Protein AF-A0A0L9TDH8-F1 (afdb_monomer_lite)

Foldseek 3Di:
DDDPDDDDDDDDDDDDDPPDDDPDPPDDPDPVVNVVVVVVVVVVVPPDPDDDDPPDPVNVVVVVVVVVVVVVVVVVVVVVVVVVVVVVVVVVVVVVVD

pLDDT: mean 79.01, std 16.63, range [39.28, 98.62]

Radius of gyration: 33.0 Å; chains: 1; bounding box: 77×26×92 Å

Structure (mmCIF, N/CA/C/O backbone):
data_AF-A0A0L9TDH8-F1
#
_entry.id   AF-A0A0L9TDH8-F1
#
loop_
_atom_site.group_PDB
_atom_site.id
_atom_site.type_symbol
_atom_site.label_atom_id
_atom_site.label_alt_id
_atom_site.label_comp_id
_atom_site.label_asym_id
_atom_site.label_entity_id
_atom_site.label_seq_id
_atom_site.pdbx_PDB_ins_code
_atom_site.Cartn_x
_atom_site.Cartn_y
_atom_site.Cartn_z
_atom_site.occupancy
_atom_site.B_iso_or_equiv
_atom_site.auth_seq_id
_atom_site.auth_comp_id
_atom_site.auth_asym_id
_atom_site.auth_atom_id
_atom_site.pdbx_PDB_model_num
ATOM 1 N N . MET A 1 1 ? 25.870 15.016 -52.042 1.00 39.28 1 MET A N 1
ATOM 2 C CA . MET A 1 1 ? 26.023 14.957 -50.570 1.00 39.28 1 MET A CA 1
ATOM 3 C C . MET A 1 1 ? 27.401 14.381 -50.275 1.00 39.28 1 MET A C 1
ATOM 5 O O . MET A 1 1 ? 27.656 13.263 -50.689 1.00 39.28 1 MET A O 1
ATOM 9 N N . SER A 1 2 ? 28.314 15.158 -49.684 1.00 45.62 2 SER A N 1
ATOM 10 C CA . SER A 1 2 ? 29.704 14.737 -49.432 1.00 45.62 2 SER A CA 1
ATOM 11 C C . SER A 1 2 ? 29.871 14.381 -47.953 1.00 45.62 2 SER A C 1
ATOM 13 O O . SER A 1 2 ? 29.765 15.253 -47.089 1.00 45.62 2 SER A O 1
ATOM 15 N N . SER A 1 3 ? 30.060 13.099 -47.644 1.00 54.97 3 SER A N 1
ATOM 16 C CA . SER A 1 3 ? 30.313 12.618 -46.285 1.00 54.97 3 SER A CA 1
ATOM 17 C C . SER A 1 3 ? 31.793 12.799 -45.935 1.00 54.97 3 SER A C 1
ATOM 19 O O . SER A 1 3 ? 32.653 12.080 -46.440 1.00 54.97 3 SER A O 1
ATOM 21 N N . ARG A 1 4 ? 32.096 13.750 -45.044 1.00 65.38 4 ARG A N 1
ATOM 22 C CA . ARG A 1 4 ? 33.413 13.892 -44.401 1.00 65.38 4 ARG A CA 1
ATOM 23 C C . ARG A 1 4 ? 33.643 12.732 -43.430 1.00 65.38 4 ARG A C 1
ATOM 25 O O . ARG A 1 4 ? 33.290 12.832 -42.258 1.00 65.38 4 ARG A O 1
ATOM 32 N N . ILE A 1 5 ? 34.231 11.641 -43.906 1.00 67.12 5 ILE A N 1
ATOM 33 C CA . ILE A 1 5 ? 34.713 10.559 -43.041 1.00 67.12 5 ILE A CA 1
ATOM 34 C C . ILE A 1 5 ? 36.125 10.937 -42.584 1.00 67.12 5 ILE A C 1
ATOM 36 O O . ILE A 1 5 ? 37.019 11.120 -43.408 1.00 67.12 5 ILE A O 1
ATOM 40 N N . ARG A 1 6 ? 36.326 11.103 -41.271 1.00 70.12 6 ARG A N 1
ATOM 41 C CA . ARG A 1 6 ? 37.674 11.236 -40.698 1.00 70.12 6 ARG A CA 1
ATOM 42 C C . ARG A 1 6 ? 38.344 9.859 -40.725 1.00 70.12 6 ARG A C 1
ATOM 44 O O . ARG A 1 6 ? 37.725 8.913 -40.238 1.00 70.12 6 ARG A O 1
ATOM 51 N N . PRO A 1 7 ? 39.566 9.722 -41.261 1.00 70.38 7 PRO A N 1
ATOM 52 C CA . PRO A 1 7 ? 40.260 8.444 -41.260 1.00 70.38 7 PRO A CA 1
ATOM 53 C C . PRO A 1 7 ? 40.582 8.024 -39.823 1.00 70.38 7 PRO A C 1
ATOM 55 O O . PRO A 1 7 ? 41.108 8.807 -39.030 1.00 70.38 7 PRO A O 1
ATOM 58 N N . LEU A 1 8 ? 40.238 6.781 -39.492 1.00 70.12 8 LEU A N 1
ATOM 59 C CA . LEU A 1 8 ? 40.630 6.140 -38.245 1.00 70.12 8 LEU A CA 1
ATOM 60 C C . LEU A 1 8 ? 42.097 5.713 -38.385 1.00 70.12 8 LEU A C 1
ATOM 62 O O . LEU A 1 8 ? 42.408 4.840 -39.191 1.00 70.12 8 LEU A O 1
ATOM 66 N N . VAL A 1 9 ? 42.997 6.343 -37.631 1.00 75.12 9 VAL A N 1
ATOM 67 C CA . VAL A 1 9 ? 44.414 5.957 -37.581 1.00 75.12 9 VAL A CA 1
ATOM 68 C C . VAL A 1 9 ? 44.621 5.073 -36.355 1.00 75.12 9 VAL A C 1
ATOM 70 O O . VAL A 1 9 ? 44.442 5.529 -35.229 1.00 75.12 9 VAL A O 1
ATOM 73 N N . GLY A 1 10 ? 44.980 3.810 -36.577 1.00 65.00 10 GLY A N 1
ATOM 74 C CA . GLY A 1 10 ? 45.460 2.896 -35.539 1.00 65.00 10 GLY A CA 1
ATOM 75 C C . GLY A 1 10 ? 46.956 2.640 -35.712 1.00 65.00 10 GLY A C 1
ATOM 76 O O . GLY A 1 10 ? 47.451 2.622 -36.838 1.00 65.00 10 GLY A O 1
ATOM 77 N N . SER A 1 11 ? 47.683 2.453 -34.613 1.00 71.62 11 SER A N 1
ATOM 78 C CA . SER A 1 11 ? 49.077 2.001 -34.632 1.00 71.62 11 SER A CA 1
ATOM 79 C C . SER A 1 11 ? 49.152 0.508 -34.311 1.00 71.62 11 SER A C 1
ATOM 81 O O . SER A 1 11 ? 48.429 0.007 -33.451 1.00 71.62 11 SER A O 1
ATOM 83 N N . PHE A 1 12 ? 50.039 -0.211 -35.000 1.00 65.50 12 PHE A N 1
ATOM 84 C CA . PHE A 1 12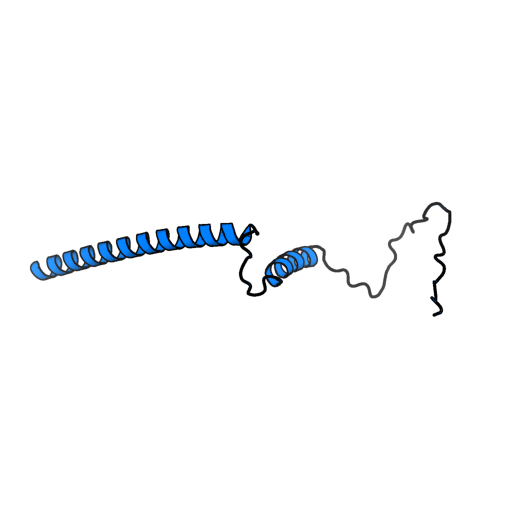 ? 50.377 -1.592 -34.665 1.00 65.50 12 PHE A CA 1
ATOM 85 C C . PHE A 1 12 ? 51.596 -1.592 -33.740 1.00 65.50 12 PHE A C 1
ATOM 87 O O . PHE A 1 12 ? 52.652 -1.074 -34.100 1.00 65.50 12 PHE A O 1
ATOM 94 N N . GLY A 1 13 ? 51.444 -2.147 -32.541 1.00 73.19 13 GLY A N 1
ATOM 95 C CA . GLY A 1 13 ? 52.505 -2.249 -31.542 1.00 73.19 13 GLY A CA 1
ATOM 96 C C . GLY A 1 13 ? 51.963 -2.711 -30.191 1.00 73.19 13 GLY A C 1
ATOM 97 O O . GLY A 1 13 ? 50.759 -2.647 -29.945 1.00 73.19 13 GLY A O 1
ATOM 98 N N . ILE A 1 14 ? 52.848 -3.185 -29.312 1.00 70.50 14 ILE A N 1
ATOM 99 C CA . ILE A 1 14 ? 52.487 -3.475 -27.918 1.00 70.50 14 ILE A CA 1
ATOM 100 C C . ILE A 1 14 ? 52.153 -2.133 -27.248 1.00 70.50 14 ILE A C 1
ATOM 102 O O . ILE A 1 14 ? 52.973 -1.215 -27.333 1.00 70.50 14 ILE A O 1
ATOM 106 N N . PRO A 1 15 ? 50.985 -1.984 -26.597 1.00 63.31 15 PRO A N 1
ATOM 107 C CA . PRO A 1 15 ? 50.660 -0.767 -25.868 1.00 63.31 15 PRO A CA 1
ATOM 108 C C . PRO A 1 15 ? 51.728 -0.501 -24.801 1.00 63.31 15 PRO A C 1
ATOM 110 O O . PRO A 1 15 ? 51.856 -1.250 -23.833 1.00 63.31 15 PRO A O 1
ATOM 113 N N . VAL A 1 16 ? 52.518 0.557 -24.984 1.00 66.31 16 VAL A N 1
ATOM 114 C CA . VAL A 1 16 ? 53.460 1.011 -23.960 1.00 66.31 16 VAL A CA 1
ATOM 115 C C . VAL A 1 16 ? 52.663 1.841 -22.967 1.00 66.31 16 VAL A C 1
ATOM 117 O O . VAL A 1 16 ? 52.352 3.007 -23.213 1.00 66.31 16 VAL A O 1
ATOM 120 N N . PHE A 1 17 ? 52.285 1.221 -21.854 1.00 64.88 17 PHE A N 1
ATOM 121 C CA . PHE A 1 17 ? 51.693 1.946 -20.741 1.00 64.88 17 PHE A CA 1
ATOM 122 C C . PHE A 1 17 ? 52.811 2.671 -19.988 1.00 64.88 17 PHE A C 1
ATOM 124 O O . PHE A 1 17 ? 53.801 2.036 -19.620 1.00 64.88 17 PHE A O 1
ATOM 131 N N . PRO A 1 18 ? 52.700 3.987 -19.757 1.00 67.44 18 PRO A N 1
ATOM 132 C CA . PRO A 1 18 ? 53.676 4.682 -18.936 1.00 67.44 18 PRO A CA 1
ATOM 133 C C . PRO A 1 18 ? 53.658 4.088 -17.518 1.00 67.44 18 PRO A C 1
ATOM 135 O O . PRO A 1 18 ? 52.603 3.998 -16.894 1.00 67.44 18 PRO A O 1
ATOM 138 N N . GLU A 1 19 ? 54.827 3.703 -16.996 1.00 61.31 19 GLU A N 1
ATOM 139 C CA . GLU A 1 19 ? 54.998 3.195 -15.617 1.00 61.31 19 GLU A CA 1
ATOM 140 C C . GLU A 1 19 ? 54.465 4.176 -14.563 1.00 61.31 19 GLU A C 1
ATOM 142 O O . GLU A 1 19 ? 54.005 3.791 -13.488 1.00 61.31 19 GLU A O 1
ATOM 147 N N . LYS A 1 20 ? 54.515 5.473 -14.881 1.00 67.62 20 LYS A N 1
ATOM 148 C CA . LYS A 1 20 ? 53.979 6.540 -14.045 1.00 67.62 20 LYS A CA 1
ATOM 149 C C . LYS A 1 20 ? 52.568 6.868 -14.507 1.00 67.62 20 LYS A C 1
ATOM 151 O O . LYS A 1 20 ? 52.356 7.216 -15.668 1.00 67.62 20 LYS A O 1
ATOM 156 N N . LYS A 1 21 ? 51.616 6.817 -13.571 1.00 65.56 21 LYS A N 1
ATOM 157 C CA . LYS A 1 21 ? 50.252 7.311 -13.795 1.00 65.56 21 LYS A CA 1
ATOM 158 C C . LYS A 1 21 ? 50.347 8.744 -14.342 1.00 65.56 21 LYS A C 1
ATOM 160 O O . LYS A 1 21 ? 50.987 9.572 -13.688 1.00 65.56 21 LYS A O 1
ATOM 165 N N . PRO A 1 22 ? 49.765 9.050 -15.514 1.00 62.84 22 PRO A N 1
ATOM 166 C CA . PRO A 1 22 ? 49.818 10.401 -16.043 1.00 62.84 22 PRO A CA 1
ATOM 167 C C . PRO A 1 22 ? 49.122 11.340 -15.056 1.00 62.84 22 PRO A C 1
ATOM 169 O O . PRO A 1 22 ? 48.002 11.072 -14.615 1.00 62.84 22 PRO A O 1
ATOM 172 N N . VAL A 1 23 ? 49.790 12.432 -14.686 1.00 63.41 23 VAL A N 1
ATOM 173 C CA . VAL A 1 23 ? 49.162 13.487 -13.892 1.00 63.41 23 VAL A CA 1
ATOM 174 C C . VAL A 1 23 ? 48.328 14.320 -14.852 1.00 63.41 23 VAL A C 1
ATOM 176 O O . VAL A 1 23 ? 48.831 15.203 -15.543 1.00 63.41 23 VAL A O 1
ATOM 179 N N . PHE A 1 24 ? 47.046 13.991 -14.943 1.00 63.22 24 PHE A N 1
ATOM 180 C CA . PHE A 1 24 ? 46.102 14.772 -15.723 1.00 63.22 24 PHE A CA 1
ATOM 181 C C . PHE A 1 24 ? 45.603 15.947 -14.882 1.00 63.22 24 PHE A C 1
ATOM 183 O O . PHE A 1 24 ? 44.711 15.808 -14.044 1.00 63.22 24 PHE A O 1
ATOM 190 N N . TYR A 1 25 ? 46.188 17.119 -15.097 1.00 64.06 25 TYR A N 1
ATOM 191 C CA . TYR A 1 25 ? 45.686 18.350 -14.500 1.00 64.06 25 TYR A CA 1
ATOM 192 C C . TYR A 1 25 ? 44.331 18.704 -15.130 1.00 64.06 25 TYR A C 1
ATOM 194 O O . TYR A 1 25 ? 44.196 18.731 -16.350 1.00 64.06 25 TYR A O 1
ATOM 202 N N . GLY A 1 26 ? 43.316 18.938 -14.293 1.00 60.50 26 GLY A N 1
ATOM 203 C CA . GLY A 1 26 ? 41.948 19.244 -14.733 1.00 60.50 26 GLY A CA 1
ATOM 204 C C . GLY A 1 26 ? 40.989 18.049 -14.809 1.00 60.50 26 GLY A C 1
ATOM 205 O O . GLY A 1 26 ? 39.810 18.250 -15.091 1.00 60.50 26 GLY A O 1
ATOM 206 N N . HIS A 1 27 ? 41.425 16.819 -14.509 1.00 61.03 27 HIS A N 1
ATOM 207 C CA . HIS A 1 27 ? 40.482 15.718 -14.297 1.00 61.03 27 HIS A CA 1
ATOM 208 C C . HIS A 1 27 ? 39.909 15.777 -12.880 1.00 61.03 27 HIS A C 1
ATOM 210 O O . HIS A 1 27 ? 40.606 15.528 -11.897 1.00 61.03 27 HIS A O 1
ATOM 216 N N . HIS A 1 28 ? 38.614 16.085 -12.773 1.00 62.00 28 HIS A N 1
ATOM 217 C CA . HIS A 1 28 ? 37.866 15.806 -11.555 1.00 62.00 28 HIS A CA 1
ATOM 218 C C . HIS A 1 28 ? 37.899 14.298 -11.315 1.00 62.00 28 HIS A C 1
ATOM 220 O O . HIS A 1 28 ? 37.266 13.529 -12.036 1.00 62.00 28 HIS A O 1
ATOM 226 N N . VAL A 1 29 ? 38.659 13.872 -10.306 1.00 62.94 29 VAL A N 1
ATOM 227 C CA . VAL A 1 29 ? 38.542 12.520 -9.765 1.00 62.94 29 VAL A CA 1
ATOM 228 C C . VAL A 1 29 ? 37.161 12.446 -9.138 1.00 62.94 29 VAL A C 1
ATOM 230 O O . VAL A 1 29 ? 36.923 12.971 -8.051 1.00 62.94 29 VAL A O 1
ATOM 233 N N . VAL A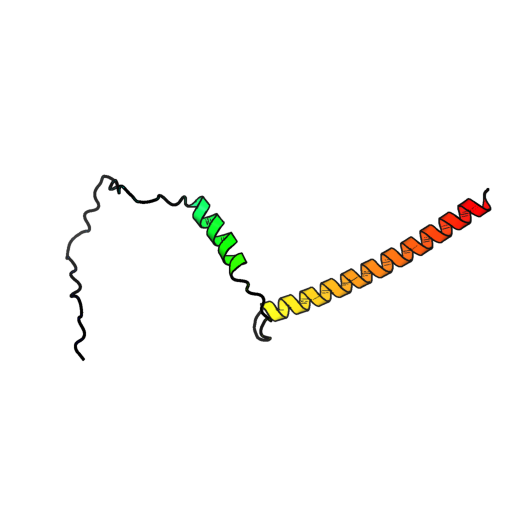 1 30 ? 36.221 11.867 -9.876 1.00 60.09 30 VAL A N 1
ATOM 234 C CA . VAL A 1 30 ? 34.894 11.613 -9.343 1.00 60.09 30 VAL A CA 1
ATOM 235 C C . VAL A 1 30 ? 35.030 10.420 -8.412 1.00 60.09 30 VAL A C 1
ATOM 237 O O . VAL A 1 30 ? 35.357 9.315 -8.840 1.00 60.09 30 VAL A O 1
ATOM 240 N N . ASP A 1 31 ? 34.850 10.683 -7.122 1.00 70.69 31 ASP A N 1
ATOM 241 C CA . ASP A 1 31 ? 34.863 9.668 -6.079 1.00 70.69 31 ASP A CA 1
ATOM 242 C C . ASP A 1 31 ? 33.896 8.531 -6.455 1.00 70.69 31 ASP A C 1
ATOM 244 O O . ASP A 1 31 ? 32.716 8.769 -6.730 1.00 70.69 31 ASP A O 1
ATOM 248 N N . GLN A 1 32 ? 34.400 7.295 -6.502 1.00 65.56 32 GLN A N 1
ATOM 249 C CA . GLN A 1 32 ? 33.598 6.119 -6.852 1.00 65.56 32 GLN A CA 1
ATOM 250 C C . GLN A 1 32 ? 32.405 5.966 -5.906 1.00 65.56 32 GLN A C 1
ATOM 252 O O . GLN A 1 32 ? 31.332 5.547 -6.337 1.00 65.56 32 GLN A O 1
ATOM 257 N N . LEU A 1 33 ? 32.561 6.383 -4.647 1.00 67.69 33 LEU A N 1
ATOM 258 C CA . LEU A 1 33 ? 31.488 6.355 -3.664 1.00 67.69 33 LEU A CA 1
ATOM 259 C C . LEU A 1 33 ? 30.371 7.344 -4.034 1.00 67.69 33 LEU A C 1
ATOM 261 O O . LEU A 1 33 ? 29.199 6.970 -4.028 1.00 67.69 33 LEU A O 1
ATOM 265 N N . ARG A 1 34 ? 30.726 8.555 -4.496 1.00 67.12 34 ARG A N 1
ATOM 266 C CA . ARG A 1 34 ? 29.763 9.522 -5.057 1.00 67.12 34 ARG A CA 1
ATOM 267 C C . ARG A 1 34 ? 29.088 9.013 -6.324 1.00 67.12 34 ARG A C 1
ATOM 269 O O . ARG A 1 34 ? 27.905 9.273 -6.504 1.00 67.12 34 ARG A O 1
ATOM 276 N N . MET A 1 35 ? 29.793 8.280 -7.189 1.00 67.88 35 MET A N 1
ATOM 277 C CA . MET A 1 35 ? 29.176 7.673 -8.377 1.00 67.88 35 MET A CA 1
ATOM 278 C C . MET A 1 35 ? 28.156 6.599 -8.006 1.00 67.88 35 MET A C 1
ATOM 280 O O . MET A 1 35 ? 27.071 6.571 -8.580 1.00 67.88 35 MET A O 1
ATOM 284 N N . MET A 1 36 ? 28.462 5.750 -7.024 1.00 67.31 36 MET A N 1
ATOM 285 C CA . MET A 1 36 ? 27.519 4.737 -6.539 1.00 67.31 36 MET A CA 1
ATOM 286 C C . MET A 1 36 ? 26.287 5.373 -5.878 1.00 67.31 36 MET A C 1
ATOM 288 O O . MET A 1 36 ? 25.168 4.909 -6.102 1.00 67.31 36 MET A O 1
ATOM 292 N N . GLN A 1 37 ? 26.470 6.452 -5.111 1.00 67.25 37 GLN A N 1
ATOM 293 C CA . GLN A 1 37 ? 25.370 7.194 -4.486 1.00 67.25 37 GLN A CA 1
ATOM 294 C C . GLN A 1 37 ? 24.503 7.925 -5.518 1.00 67.25 37 GLN A C 1
ATOM 296 O O . GLN A 1 37 ? 23.291 7.717 -5.532 1.00 67.25 37 GLN A O 1
ATOM 301 N N . MET A 1 38 ? 25.114 8.660 -6.457 1.00 65.50 38 MET A N 1
ATOM 302 C CA . MET A 1 38 ? 24.384 9.298 -7.559 1.00 65.50 38 MET A CA 1
ATOM 303 C C . MET A 1 38 ? 23.647 8.282 -8.426 1.00 65.50 38 MET A C 1
ATOM 305 O O . MET A 1 38 ? 22.555 8.577 -8.887 1.00 65.50 38 MET A O 1
ATOM 309 N N . GLN A 1 39 ? 24.198 7.088 -8.668 1.00 62.75 39 GLN A N 1
ATOM 310 C CA . GLN A 1 39 ? 23.488 6.073 -9.447 1.00 62.75 39 GLN A CA 1
ATOM 311 C C . GLN A 1 39 ? 22.214 5.596 -8.752 1.00 62.75 39 GLN A C 1
ATOM 313 O O . GLN A 1 39 ? 21.205 5.417 -9.427 1.00 62.75 39 GLN A O 1
ATOM 318 N N . ARG A 1 40 ? 22.234 5.403 -7.428 1.00 61.91 40 ARG A N 1
ATOM 319 C CA . ARG A 1 40 ? 21.027 5.050 -6.668 1.00 61.91 40 ARG A CA 1
ATOM 320 C C . ARG A 1 40 ? 19.989 6.169 -6.753 1.00 61.91 40 ARG A C 1
ATOM 322 O O . ARG A 1 40 ? 18.864 5.909 -7.159 1.00 61.91 40 ARG A O 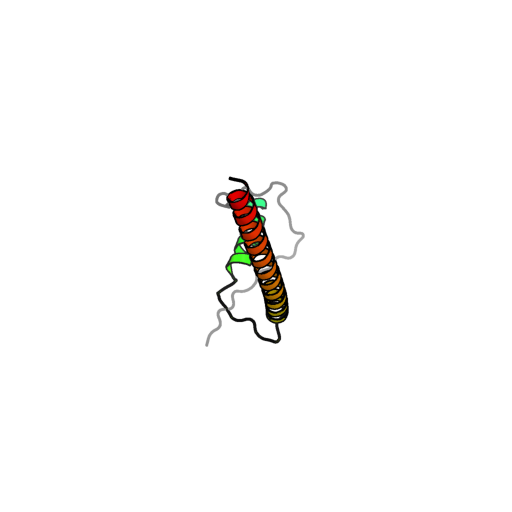1
ATOM 329 N N . GLU A 1 41 ? 20.398 7.403 -6.473 1.00 60.75 41 GLU A N 1
ATOM 330 C CA . GLU A 1 41 ? 19.521 8.580 -6.542 1.00 60.75 41 GLU A CA 1
ATOM 331 C C . GLU A 1 41 ? 18.959 8.805 -7.955 1.00 60.75 41 GLU A C 1
ATOM 333 O O . GLU A 1 41 ? 17.785 9.121 -8.120 1.00 60.75 41 GLU A O 1
ATOM 338 N N . MET A 1 42 ? 19.767 8.581 -8.993 1.00 60.69 42 MET A N 1
ATOM 339 C CA . MET A 1 42 ? 19.362 8.766 -10.384 1.00 60.69 42 MET A CA 1
ATOM 340 C C . MET A 1 42 ? 18.433 7.653 -10.881 1.00 60.69 42 MET A C 1
ATOM 342 O O . MET A 1 42 ? 17.597 7.931 -11.733 1.00 60.69 42 MET A O 1
ATOM 346 N N . ARG A 1 43 ? 18.515 6.418 -10.361 1.00 60.84 43 ARG A N 1
ATOM 347 C CA . ARG A 1 43 ? 17.522 5.374 -10.689 1.00 60.84 43 ARG A CA 1
ATOM 348 C C . ARG A 1 43 ? 16.147 5.702 -10.124 1.00 60.84 43 ARG A C 1
ATOM 350 O O . ARG A 1 43 ? 15.154 5.495 -10.814 1.00 60.84 43 ARG A O 1
ATOM 357 N N . ASP A 1 44 ? 16.106 6.263 -8.922 1.00 58.53 44 ASP A N 1
ATOM 358 C CA . ASP A 1 44 ? 14.855 6.670 -8.286 1.00 58.53 44 ASP A CA 1
ATOM 359 C C . ASP A 1 44 ? 14.291 7.966 -8.917 1.00 58.53 44 ASP A C 1
ATOM 361 O O . ASP A 1 44 ? 13.080 8.182 -8.926 1.00 58.53 44 ASP A O 1
ATOM 365 N N . ALA A 1 45 ? 15.146 8.802 -9.524 1.00 56.47 45 ALA A N 1
ATOM 366 C CA . ALA A 1 45 ? 14.775 10.084 -10.135 1.00 56.47 45 ALA A CA 1
ATOM 367 C C . ALA A 1 45 ? 14.152 10.005 -11.547 1.00 56.47 45 ALA A C 1
ATOM 369 O O . ALA A 1 45 ? 13.624 11.013 -12.018 1.00 56.47 45 ALA A O 1
ATOM 370 N N . VAL A 1 46 ? 14.187 8.854 -12.237 1.00 55.59 46 VAL A N 1
ATOM 371 C CA . VAL A 1 46 ? 13.551 8.695 -13.573 1.00 55.59 46 VAL A CA 1
ATOM 372 C C . VAL A 1 46 ? 12.127 8.138 -13.474 1.00 55.59 46 VAL A C 1
ATOM 374 O O . VAL A 1 46 ? 11.459 7.962 -14.490 1.00 55.59 46 VAL A O 1
ATOM 377 N N . SER A 1 47 ? 11.603 7.916 -12.266 1.00 56.62 47 SER A N 1
ATOM 378 C CA . SER A 1 47 ? 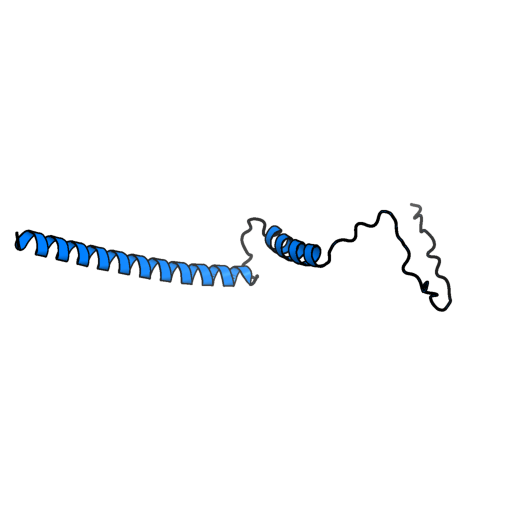10.197 7.551 -12.097 1.00 56.62 47 SER A CA 1
ATOM 379 C C . SER A 1 47 ? 9.321 8.792 -12.290 1.00 56.62 47 SER A C 1
ATOM 381 O O . SER A 1 47 ? 8.854 9.432 -11.350 1.00 56.62 47 SER A O 1
ATOM 383 N N . THR A 1 48 ? 9.153 9.204 -13.547 1.00 69.75 48 THR A N 1
ATOM 384 C CA . THR A 1 48 ? 8.153 10.204 -13.915 1.00 69.75 48 THR A CA 1
ATOM 385 C C . THR A 1 48 ? 6.786 9.660 -13.519 1.00 69.75 48 THR A C 1
ATOM 387 O O . THR A 1 48 ? 6.529 8.473 -13.722 1.00 69.75 48 THR A O 1
ATOM 390 N N . SER A 1 49 ? 5.907 10.508 -12.978 1.00 74.25 49 SER A N 1
ATOM 391 C CA . SER A 1 49 ? 4.513 10.135 -12.710 1.00 74.25 49 SER A CA 1
ATOM 392 C C . SER A 1 49 ? 3.888 9.552 -13.982 1.00 74.25 49 SER A C 1
ATOM 394 O O . SER A 1 49 ? 3.670 10.275 -14.955 1.00 74.25 49 SER A O 1
ATOM 396 N N . HIS A 1 50 ? 3.673 8.239 -14.002 1.00 81.31 50 HIS A N 1
ATOM 397 C CA . HIS A 1 50 ? 3.150 7.517 -15.154 1.00 81.31 50 HIS A CA 1
ATOM 398 C C . HIS A 1 50 ? 2.274 6.355 -14.682 1.00 81.31 50 HIS A C 1
ATOM 400 O O . HIS A 1 50 ? 2.461 5.818 -13.590 1.00 81.31 50 HIS A O 1
ATOM 406 N N . CYS A 1 51 ? 1.297 5.975 -15.501 1.00 83.25 51 CYS A N 1
ATOM 407 C CA . CYS A 1 51 ? 0.529 4.757 -15.275 1.00 83.25 51 CYS A CA 1
ATOM 408 C C . CYS A 1 51 ? 1.278 3.580 -15.898 1.00 83.25 51 CYS A C 1
ATOM 410 O O . CYS A 1 51 ? 1.623 3.622 -17.085 1.00 83.25 51 CYS A O 1
ATOM 412 N N . SER A 1 52 ? 1.504 2.535 -15.105 1.00 87.62 52 SER A N 1
ATOM 413 C CA . SER A 1 52 ? 2.110 1.304 -15.594 1.00 87.62 52 SER A CA 1
ATOM 414 C C . SER A 1 52 ? 1.215 0.663 -16.654 1.00 87.62 52 SER A C 1
ATOM 416 O O . SER A 1 52 ? -0.017 0.681 -16.578 1.00 87.62 52 SER A O 1
ATOM 418 N N . GLN A 1 53 ? 1.852 0.130 -17.691 1.00 91.50 53 GLN A N 1
ATOM 419 C CA . GLN A 1 53 ? 1.154 -0.622 -18.725 1.00 91.50 53 GLN A CA 1
ATOM 420 C C . GLN A 1 53 ? 0.815 -2.024 -18.189 1.00 91.50 53 GLN A C 1
ATOM 422 O O . GLN A 1 53 ? 1.654 -2.600 -17.496 1.00 91.50 53 GLN A O 1
ATOM 427 N N . PRO A 1 54 ? -0.345 -2.617 -18.532 1.00 89.44 54 PRO A N 1
ATOM 428 C CA . PRO A 1 54 ? -0.765 -3.921 -17.997 1.00 89.44 54 PRO A CA 1
ATOM 429 C C . PRO A 1 54 ? 0.179 -5.094 -18.281 1.00 89.44 54 PRO A C 1
ATOM 431 O O . PRO A 1 54 ? 0.083 -6.133 -17.648 1.00 89.44 54 PRO A O 1
ATOM 434 N N . ASN A 1 55 ? 1.065 -4.957 -19.264 1.00 92.31 55 ASN A N 1
ATOM 435 C CA . ASN A 1 55 ? 2.051 -5.969 -19.631 1.00 92.31 55 ASN A CA 1
ATOM 436 C C . ASN A 1 55 ? 3.411 -5.776 -18.935 1.00 92.31 55 ASN A C 1
ATOM 438 O O . ASN A 1 55 ? 4.361 -6.479 -19.277 1.00 92.31 55 ASN A O 1
ATOM 442 N N . ASN A 1 56 ? 3.528 -4.814 -18.016 1.00 91.88 56 ASN A N 1
ATOM 443 C CA . ASN A 1 56 ? 4.742 -4.556 -17.251 1.00 91.88 56 ASN A CA 1
ATOM 444 C C . ASN A 1 56 ? 4.594 -5.058 -15.808 1.00 91.88 56 ASN A C 1
ATOM 446 O O . ASN A 1 56 ? 3.531 -4.924 -15.208 1.00 91.88 56 ASN A O 1
ATOM 450 N N . ILE A 1 57 ? 5.687 -5.538 -15.211 1.00 92.44 57 ILE A N 1
ATOM 451 C CA . ILE A 1 57 ? 5.689 -6.052 -13.831 1.00 92.44 57 ILE A CA 1
ATOM 452 C C . ILE A 1 57 ? 5.281 -4.992 -12.797 1.00 92.44 57 ILE A C 1
ATOM 454 O O . ILE A 1 57 ? 4.685 -5.310 -11.773 1.00 92.44 57 ILE A O 1
ATOM 458 N N . GLU A 1 58 ? 5.541 -3.716 -13.090 1.00 90.56 58 GLU A N 1
ATOM 459 C CA . GLU A 1 58 ? 5.101 -2.588 -12.264 1.00 90.56 58 GLU A CA 1
ATOM 460 C C . GLU A 1 58 ? 3.578 -2.540 -12.095 1.00 90.56 58 GLU A C 1
ATOM 462 O O . GLU A 1 58 ? 3.095 -2.121 -11.045 1.00 90.56 58 GLU A O 1
ATOM 467 N N . TYR A 1 59 ? 2.810 -2.963 -13.106 1.00 93.69 59 TYR A N 1
ATOM 468 C CA . TYR A 1 59 ? 1.353 -3.018 -13.019 1.00 93.69 59 TYR A CA 1
ATOM 469 C C . TYR A 1 59 ? 0.901 -4.096 -12.042 1.00 93.69 59 TYR A C 1
ATOM 471 O O . TYR A 1 59 ? 0.170 -3.788 -11.102 1.00 93.69 59 TYR A O 1
ATOM 479 N N . ASP A 1 60 ? 1.398 -5.322 -12.197 1.00 95.56 60 ASP A N 1
ATOM 480 C CA . ASP A 1 60 ? 1.047 -6.434 -11.308 1.00 95.56 60 ASP A CA 1
ATOM 481 C C . ASP A 1 60 ? 1.428 -6.125 -9.853 1.00 95.56 60 ASP A C 1
ATOM 483 O O . ASP A 1 60 ? 0.608 -6.271 -8.945 1.00 95.56 60 ASP A O 1
ATOM 487 N N . MET A 1 61 ? 2.629 -5.577 -9.634 1.00 96.31 61 MET A N 1
ATOM 488 C CA . MET A 1 61 ? 3.077 -5.136 -8.310 1.00 96.31 61 MET A CA 1
ATOM 489 C C . MET A 1 61 ? 2.185 -4.035 -7.721 1.00 96.31 61 MET A C 1
ATOM 491 O O . MET A 1 61 ? 1.880 -4.063 -6.527 1.00 96.31 61 MET A O 1
ATOM 495 N N . ALA A 1 62 ? 1.750 -3.065 -8.533 1.00 93.56 62 ALA A N 1
ATOM 496 C CA . ALA A 1 62 ? 0.848 -2.011 -8.078 1.00 93.56 62 ALA A CA 1
ATOM 497 C C . ALA A 1 62 ? -0.521 -2.577 -7.670 1.00 93.56 62 ALA A C 1
ATOM 499 O O . ALA A 1 62 ? -1.064 -2.179 -6.639 1.00 93.56 62 ALA A O 1
ATOM 500 N N . ILE A 1 63 ? -1.061 -3.539 -8.423 1.00 96.25 63 ILE A N 1
ATOM 501 C CA . ILE A 1 63 ? -2.330 -4.201 -8.094 1.00 96.25 63 ILE A CA 1
ATOM 502 C C . ILE A 1 63 ? -2.218 -5.003 -6.794 1.00 96.25 63 ILE A C 1
ATOM 504 O O . ILE A 1 63 ? -3.079 -4.876 -5.916 1.00 96.25 63 ILE A O 1
ATOM 508 N N . GLU A 1 64 ? -1.155 -5.794 -6.630 1.00 97.25 64 GLU A N 1
ATOM 509 C CA . GLU A 1 64 ? -0.898 -6.528 -5.387 1.00 97.25 64 GLU A CA 1
ATOM 510 C C . GLU A 1 64 ? -0.767 -5.579 -4.192 1.00 97.25 64 GLU A C 1
ATOM 512 O O . GLU A 1 64 ? -1.364 -5.813 -3.135 1.00 97.25 64 GLU A O 1
ATOM 517 N N . TRP A 1 65 ? -0.052 -4.466 -4.369 1.00 96.88 65 TRP A N 1
ATOM 518 C CA . TRP A 1 65 ? 0.074 -3.430 -3.351 1.00 96.88 65 TRP A CA 1
ATOM 519 C C . TRP A 1 65 ? -1.280 -2.817 -2.976 1.00 96.88 65 TRP A C 1
ATOM 521 O O . TRP A 1 65 ? -1.599 -2.724 -1.789 1.00 96.88 65 TRP A O 1
ATOM 531 N N . CYS A 1 66 ? -2.119 -2.468 -3.957 1.00 97.25 66 CYS A N 1
ATOM 532 C CA . CYS A 1 66 ? -3.471 -1.966 -3.706 1.00 97.25 66 CYS A CA 1
ATOM 533 C C . CYS A 1 66 ? -4.310 -2.970 -2.903 1.00 97.25 66 CYS A C 1
ATOM 535 O O . CYS A 1 66 ? -4.993 -2.590 -1.949 1.00 97.25 66 CYS A O 1
ATOM 537 N N . LEU A 1 67 ? -4.230 -4.263 -3.229 1.00 98.19 67 LEU A N 1
ATOM 538 C CA . LEU A 1 67 ? -4.933 -5.311 -2.490 1.00 98.19 67 LEU A CA 1
ATOM 539 C C . LEU A 1 67 ? -4.457 -5.409 -1.033 1.00 98.19 67 LEU A C 1
ATOM 541 O O . LEU A 1 67 ? -5.275 -5.544 -0.116 1.00 98.19 67 LEU A O 1
ATOM 545 N N . LEU A 1 68 ? -3.143 -5.344 -0.802 1.00 98.44 68 LEU A N 1
ATOM 546 C CA . LEU A 1 68 ? -2.565 -5.330 0.543 1.00 98.44 68 LEU A CA 1
ATOM 547 C C . LEU A 1 68 ? -3.005 -4.090 1.329 1.00 98.44 68 LEU A C 1
ATOM 549 O O . LEU A 1 68 ? -3.396 -4.211 2.493 1.00 98.44 68 LEU A O 1
ATOM 553 N N . GLN A 1 69 ? -3.012 -2.923 0.686 1.00 98.50 69 GLN A N 1
ATOM 554 C CA . GLN A 1 69 ? -3.450 -1.670 1.288 1.00 98.50 69 GLN A CA 1
ATOM 555 C C . GLN A 1 69 ? -4.928 -1.722 1.695 1.00 98.50 69 GLN A C 1
ATOM 557 O O . GLN A 1 69 ? -5.264 -1.356 2.822 1.00 98.50 69 GLN A O 1
ATOM 562 N N . GLU A 1 70 ? -5.810 -2.252 0.847 1.00 98.56 70 GLU A N 1
ATOM 563 C CA . GLU A 1 70 ? -7.231 -2.413 1.177 1.00 98.56 70 GLU A CA 1
ATOM 564 C C . GLU A 1 70 ? -7.453 -3.367 2.357 1.00 98.56 70 GLU A C 1
ATOM 566 O O . GLU A 1 70 ? -8.248 -3.089 3.264 1.00 98.56 70 GLU A O 1
ATOM 571 N N . ARG A 1 71 ? -6.702 -4.473 2.415 1.00 98.56 71 ARG A N 1
ATOM 572 C CA . ARG A 1 71 ? -6.737 -5.392 3.564 1.00 98.56 71 ARG A CA 1
ATOM 573 C C . ARG A 1 71 ? -6.277 -4.701 4.844 1.00 98.56 71 ARG A C 1
ATOM 575 O O . ARG A 1 71 ? -6.947 -4.825 5.870 1.00 98.56 71 ARG A O 1
ATOM 582 N N . ALA A 1 72 ? -5.177 -3.953 4.788 1.00 98.44 72 ALA A N 1
ATOM 583 C CA . ALA A 1 72 ? -4.675 -3.194 5.927 1.00 98.44 72 ALA A CA 1
ATOM 584 C C . ALA A 1 72 ? -5.699 -2.150 6.397 1.00 98.44 72 ALA A C 1
ATOM 586 O O . ALA A 1 72 ? -6.031 -2.105 7.581 1.00 98.44 72 ALA A O 1
ATOM 587 N N . ASN A 1 73 ? -6.277 -1.378 5.473 1.00 98.56 73 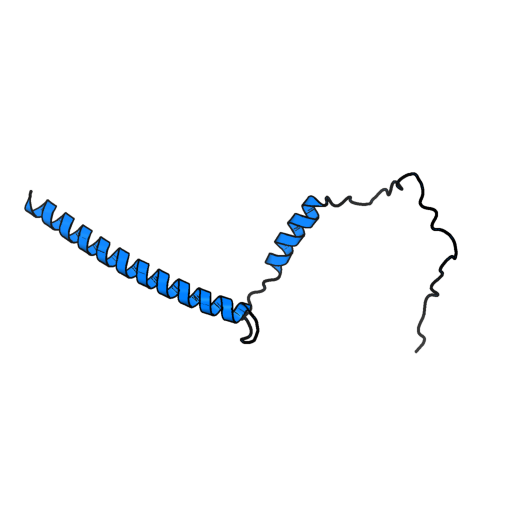ASN A N 1
ATOM 588 C CA . ASN A 1 73 ? -7.322 -0.394 5.757 1.00 98.56 73 ASN A CA 1
ATOM 589 C C . ASN A 1 73 ? -8.527 -1.031 6.460 1.00 98.56 73 ASN A C 1
ATOM 591 O O . ASN A 1 73 ? -9.032 -0.495 7.450 1.00 98.56 73 ASN A O 1
ATOM 595 N N . LYS A 1 74 ? -8.980 -2.195 5.982 1.00 98.62 74 LYS A N 1
ATOM 596 C CA . LYS A 1 74 ? -10.077 -2.941 6.608 1.00 98.62 74 LYS A CA 1
ATOM 597 C C . LYS A 1 74 ? -9.724 -3.368 8.033 1.00 98.62 74 LYS A C 1
ATOM 599 O O . LYS A 1 74 ? -10.528 -3.152 8.942 1.00 98.62 74 LYS A O 1
ATOM 604 N N . SER A 1 75 ? -8.533 -3.927 8.238 1.00 98.44 75 SER A N 1
ATOM 605 C CA . SER A 1 75 ? -8.040 -4.326 9.562 1.00 98.44 75 SER A CA 1
ATOM 606 C C . SER A 1 75 ? -7.990 -3.144 10.529 1.00 98.44 75 SER A C 1
ATOM 608 O O . SER A 1 75 ? -8.521 -3.238 11.636 1.00 98.44 75 SER A O 1
ATOM 610 N N . TRP A 1 76 ? -7.461 -1.999 10.092 1.00 98.56 76 TRP A N 1
ATOM 611 C CA . TRP A 1 76 ? -7.423 -0.777 10.896 1.00 98.56 76 TRP A CA 1
ATOM 612 C C . TRP A 1 76 ? -8.817 -0.280 11.276 1.00 98.56 76 TRP A C 1
ATOM 614 O O . TRP A 1 76 ? -9.068 0.010 12.444 1.00 98.56 76 TRP A O 1
ATOM 624 N N . ARG A 1 77 ? -9.762 -0.234 10.329 1.00 98.56 77 ARG A N 1
ATOM 625 C CA . ARG A 1 77 ? -11.148 0.176 10.620 1.00 98.56 77 ARG A CA 1
ATOM 626 C C . ARG A 1 77 ? -11.802 -0.721 11.669 1.00 98.56 77 ARG A C 1
ATOM 628 O O . ARG A 1 77 ? -12.471 -0.215 12.569 1.00 98.56 77 ARG A O 1
ATOM 635 N N . MET A 1 78 ? -11.611 -2.038 11.566 1.00 98.50 78 MET A N 1
ATOM 636 C CA . MET A 1 78 ? -12.142 -2.987 12.550 1.00 98.50 78 MET A CA 1
ATOM 637 C C . MET A 1 78 ? -11.522 -2.764 13.931 1.00 98.50 78 MET A C 1
ATOM 639 O O . MET A 1 78 ? -12.257 -2.687 14.916 1.00 98.50 78 MET A O 1
ATOM 643 N N . LEU A 1 79 ? -10.199 -2.588 13.991 1.00 98.50 79 LEU A N 1
ATOM 644 C CA . LEU A 1 79 ? -9.486 -2.322 15.237 1.00 98.50 79 LEU A CA 1
ATOM 645 C C . LEU A 1 79 ? -10.003 -1.049 15.916 1.00 98.50 79 LEU A C 1
ATOM 647 O O . LEU A 1 79 ? -10.383 -1.087 17.085 1.00 98.50 79 LEU A O 1
ATOM 651 N N . TYR A 1 80 ? -10.080 0.065 15.184 1.00 98.38 80 TYR A N 1
ATOM 652 C CA . TYR A 1 80 ? -10.537 1.334 15.750 1.00 98.38 80 TYR A CA 1
ATOM 653 C C . TYR A 1 80 ? -11.991 1.279 16.210 1.00 98.38 80 TYR A C 1
ATOM 655 O O . TYR A 1 80 ? -12.323 1.823 17.265 1.00 98.38 80 TYR A O 1
ATOM 663 N N . LYS A 1 81 ? -12.862 0.578 15.473 1.00 98.44 81 LYS A N 1
ATOM 664 C CA . LYS A 1 81 ? -14.246 0.358 15.904 1.00 98.44 81 LYS A CA 1
ATOM 665 C C . LYS A 1 81 ? -14.291 -0.396 17.235 1.00 98.44 81 LYS A C 1
ATOM 667 O O . LYS A 1 81 ? -14.970 0.041 18.164 1.00 98.44 81 LYS A O 1
ATOM 672 N N . GLN A 1 82 ? -13.539 -1.491 17.347 1.00 98.44 82 GLN A N 1
ATOM 673 C CA . GLN A 1 82 ? -13.487 -2.297 18.565 1.00 98.44 82 GLN A CA 1
ATOM 674 C C . GLN A 1 82 ? -12.943 -1.492 19.753 1.00 98.44 82 GLN A C 1
ATOM 676 O O . GLN A 1 82 ? -13.536 -1.506 20.833 1.00 98.44 82 GLN A O 1
ATOM 681 N N . GLN A 1 83 ? -11.853 -0.751 19.551 1.00 98.25 83 GLN A N 1
ATOM 682 C CA . GLN A 1 83 ? -11.270 0.111 20.580 1.00 98.25 83 GLN A CA 1
ATOM 683 C C . GLN A 1 83 ? -12.247 1.208 21.020 1.00 98.25 83 GLN A C 1
ATOM 685 O O . GLN A 1 83 ? -12.415 1.440 22.218 1.00 98.25 83 GLN A O 1
ATOM 690 N N . GLY A 1 84 ? -12.954 1.839 20.077 1.00 98.12 84 GLY A N 1
ATOM 691 C CA . GLY A 1 84 ? -13.980 2.839 20.378 1.00 98.12 84 GLY A CA 1
ATOM 692 C C . GLY A 1 84 ? -15.119 2.276 21.234 1.00 98.12 84 GLY A C 1
ATOM 693 O O . GLY A 1 84 ? -15.540 2.899 22.213 1.00 98.12 84 GLY A O 1
ATOM 694 N N . GLU A 1 85 ? -15.587 1.064 20.931 1.00 98.06 85 GLU A N 1
ATOM 695 C CA . GLU A 1 85 ? -16.604 0.381 21.735 1.00 98.06 85 GLU A CA 1
ATOM 696 C C . GLU A 1 85 ? -16.105 0.037 23.146 1.00 98.06 85 GLU A C 1
ATOM 698 O O . GLU A 1 85 ? -16.837 0.235 24.122 1.00 98.06 85 GLU A O 1
ATOM 703 N N . GLN A 1 86 ? -14.867 -0.448 23.271 1.00 97.75 86 GLN A N 1
ATOM 704 C CA . GLN A 1 86 ? -14.240 -0.750 24.561 1.00 97.75 86 GLN A CA 1
ATOM 705 C C . GLN A 1 86 ? -14.092 0.507 25.424 1.00 97.75 86 GLN A C 1
ATOM 707 O O . GLN A 1 86 ? -14.497 0.500 26.587 1.00 97.75 86 GLN A O 1
ATOM 712 N N . LEU A 1 87 ? -13.607 1.610 24.848 1.00 97.88 87 LEU A N 1
ATOM 713 C CA . LEU A 1 87 ? -13.496 2.904 25.525 1.00 97.88 87 LEU A CA 1
ATOM 714 C C . LEU A 1 87 ? -14.856 3.409 26.012 1.00 97.88 87 LEU A C 1
ATOM 716 O O . LEU A 1 87 ? -14.984 3.848 27.156 1.00 97.88 87 LEU A O 1
ATOM 720 N N . ARG A 1 88 ? -15.901 3.295 25.182 1.00 97.06 88 ARG A N 1
ATOM 721 C CA . ARG A 1 88 ? -17.263 3.685 25.572 1.00 97.06 88 ARG A CA 1
ATOM 722 C C . ARG A 1 88 ? -17.771 2.859 26.756 1.00 97.06 88 ARG A C 1
ATOM 724 O O . ARG A 1 88 ? -18.326 3.430 27.694 1.00 97.06 88 ARG A O 1
ATOM 731 N N . LYS A 1 89 ? -17.556 1.538 26.738 1.00 96.88 89 LYS A N 1
ATOM 732 C CA . LYS A 1 89 ? -17.924 0.637 27.845 1.00 96.88 89 LYS A CA 1
ATOM 733 C C . LYS A 1 89 ? -17.170 0.986 29.130 1.00 96.88 89 LYS A C 1
ATOM 735 O O . LYS A 1 89 ? -17.790 1.084 30.187 1.00 96.88 89 LYS A O 1
ATOM 740 N N . LEU A 1 90 ? -15.860 1.223 29.041 1.00 96.69 90 LEU A N 1
ATOM 741 C CA . LEU A 1 90 ? -15.035 1.629 30.183 1.00 96.69 90 LEU A CA 1
ATOM 742 C C . LEU A 1 90 ? -15.510 2.957 30.781 1.00 96.69 90 LEU A C 1
ATOM 744 O O . LEU A 1 90 ? -15.703 3.048 31.992 1.00 96.69 90 LEU A O 1
ATOM 748 N N . LYS A 1 91 ? -15.786 3.958 29.938 1.00 96.25 91 LYS A N 1
ATOM 749 C CA . LYS A 1 91 ? -16.300 5.263 30.374 1.00 96.25 91 LYS A CA 1
ATOM 750 C C . LYS A 1 91 ? -17.652 5.142 31.081 1.00 96.25 91 LYS A C 1
ATOM 752 O O . LYS A 1 91 ? -17.857 5.787 32.105 1.00 96.25 91 LYS A O 1
ATOM 757 N N . ALA A 1 92 ? -18.562 4.317 30.562 1.00 95.88 92 ALA A N 1
ATOM 758 C CA . ALA A 1 92 ? -19.857 4.068 31.195 1.00 95.88 92 ALA A CA 1
ATOM 759 C C . ALA A 1 92 ? -19.703 3.390 32.568 1.00 95.88 92 ALA A C 1
ATOM 761 O O . ALA A 1 92 ? -20.299 3.843 33.540 1.00 95.88 92 ALA A O 1
ATOM 762 N N . LYS A 1 93 ? -18.841 2.366 32.665 1.00 95.12 93 LYS A N 1
ATOM 763 C CA . LYS A 1 93 ? -18.552 1.652 33.919 1.00 95.12 93 LYS A CA 1
ATOM 764 C C . LYS A 1 93 ? -17.909 2.545 34.983 1.00 95.12 93 LYS A C 1
ATOM 766 O O . LYS A 1 93 ? -18.118 2.319 36.169 1.00 95.12 93 LYS A O 1
ATOM 771 N N . LEU A 1 94 ? -17.102 3.525 34.575 1.00 94.19 94 LEU A N 1
ATOM 772 C CA . LEU A 1 94 ? -16.521 4.498 35.499 1.00 94.19 94 LEU A CA 1
ATOM 773 C C . LEU A 1 94 ? -17.596 5.448 36.042 1.00 94.19 94 LEU A C 1
ATOM 775 O O . LEU A 1 94 ? -17.682 5.637 37.250 1.00 94.19 94 LEU A O 1
ATOM 779 N N . LYS A 1 95 ? -18.458 5.973 35.162 1.00 91.00 95 LYS A N 1
ATOM 780 C CA . LYS A 1 95 ? -19.566 6.860 35.550 1.00 91.00 95 LYS A CA 1
ATOM 781 C C . LYS A 1 95 ? -20.583 6.200 36.475 1.00 91.00 95 LYS A C 1
ATOM 783 O O . LYS A 1 95 ? -21.128 6.881 37.318 1.00 91.00 95 LYS A O 1
ATOM 788 N N . SER A 1 96 ? -20.851 4.904 36.317 1.00 84.12 96 SER A N 1
ATOM 789 C CA . SER A 1 96 ? -21.798 4.183 37.180 1.00 84.12 96 SER A CA 1
ATOM 790 C C . SER A 1 96 ? -21.233 3.826 38.560 1.00 84.12 96 SER A C 1
ATOM 792 O O . SER A 1 96 ? -21.947 3.253 39.374 1.00 84.12 96 SER A O 1
ATOM 794 N N . LYS A 1 97 ? -19.932 4.043 38.785 1.00 71.38 97 LYS A N 1
ATOM 795 C CA . LYS A 1 97 ? -19.237 3.763 40.052 1.00 71.38 97 LYS A CA 1
ATOM 796 C C . LYS A 1 97 ? -18.973 5.021 40.885 1.00 71.38 97 LYS A C 1
ATOM 798 O O . LYS A 1 97 ? -18.442 4.890 41.983 1.00 71.38 97 LYS A O 1
ATOM 803 N N . THR A 1 98 ? -19.263 6.196 40.331 1.00 53.97 98 THR A N 1
ATOM 804 C CA . THR A 1 98 ? -19.227 7.497 41.016 1.00 53.97 98 THR A CA 1
ATOM 805 C C . THR A 1 98 ? -20.655 7.884 41.353 1.00 53.97 98 THR A C 1
ATOM 807 O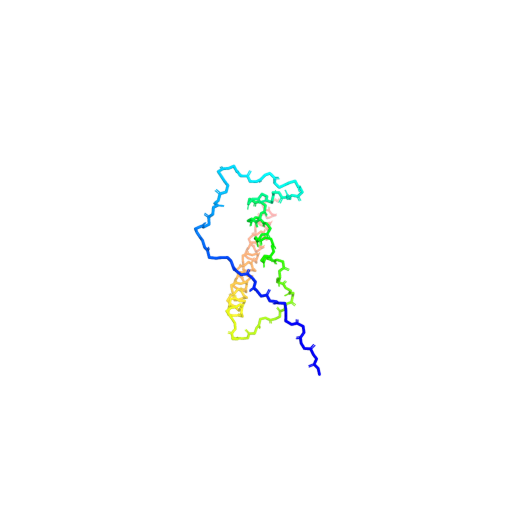 O . THR A 1 98 ? -20.861 8.425 42.454 1.00 53.97 98 THR A O 1
#

Sequence (98 aa):
MSSRIRPLVGSFGIPVFPEKKPVFYGHHVVDQLRMMQMQREMRDAVSTSHCSQPNNIEYDMAIEWCLLQERANKSWRMLYKQQGEQLRKLKAKLKSKT

Secondary structure (DSSP, 8-state):
----PPP-----S-----SSPP--TT-----HHHHHHHHHHHHHHT--S-PPPTTSHHHHHHHHHHHHHHHHHHHHHHHHHHHHHHHHHHHHHHHTT-

Organism: Phaseolus angularis (NCBI:txid3914)